Protein AF-A0A6B3IL13-F1 (afdb_monomer)

Structure (mmCIF, N/CA/C/O backbone):
data_AF-A0A6B3IL13-F1
#
_entry.id   AF-A0A6B3IL13-F1
#
loop_
_atom_site.group_PDB
_atom_site.id
_atom_site.type_symbol
_atom_site.label_atom_id
_atom_site.label_alt_id
_atom_site.label_comp_id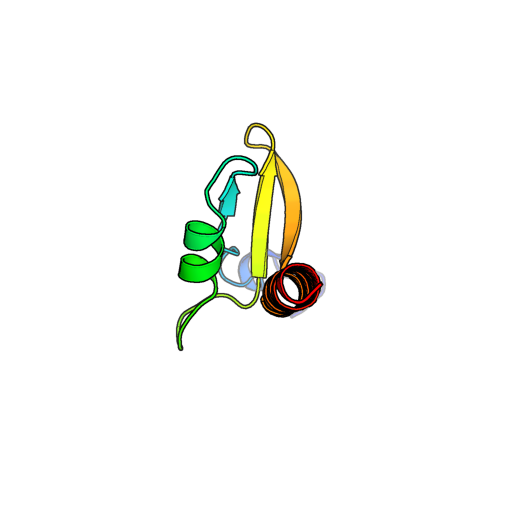
_atom_site.label_asym_id
_atom_site.label_entity_id
_atom_site.label_seq_id
_atom_site.pdbx_PDB_ins_code
_atom_site.Cartn_x
_atom_site.Cartn_y
_atom_site.Cartn_z
_atom_site.occupancy
_atom_site.B_iso_or_equiv
_atom_site.auth_seq_id
_atom_site.auth_comp_id
_atom_site.auth_asym_id
_atom_site.auth_atom_id
_atom_site.pdbx_PDB_model_num
ATOM 1 N N . ALA A 1 1 ? -12.353 -8.907 21.809 1.00 77.12 1 ALA A N 1
ATOM 2 C CA . ALA A 1 1 ? -13.395 -8.253 21.005 1.00 77.12 1 ALA A CA 1
ATOM 3 C C . ALA A 1 1 ? -14.647 -9.111 21.068 1.00 77.12 1 ALA A C 1
ATOM 5 O O . ALA A 1 1 ? -14.540 -10.331 20.958 1.00 77.12 1 ALA A O 1
ATOM 6 N N . SER A 1 2 ? -15.789 -8.480 21.286 1.00 88.81 2 SER A N 1
ATOM 7 C CA . SER A 1 2 ? -17.132 -9.053 21.227 1.00 88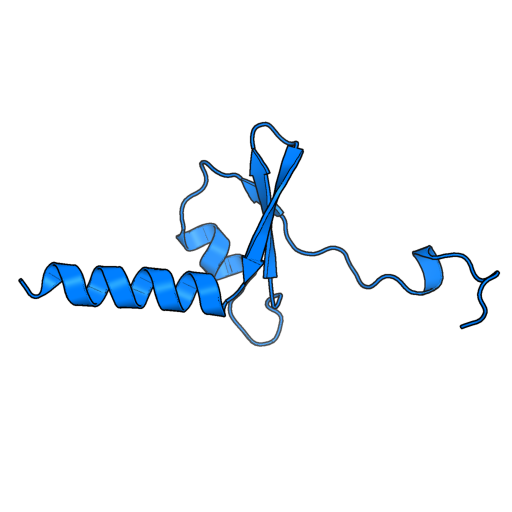.81 2 SER A CA 1
ATOM 8 C C . SER A 1 2 ? -17.809 -8.625 19.921 1.00 88.81 2 SER A C 1
ATOM 10 O O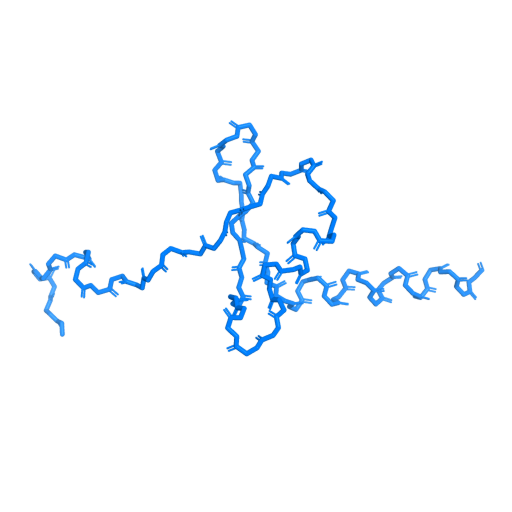 . SER A 1 2 ? -17.450 -7.601 19.350 1.00 88.81 2 SER A O 1
ATOM 12 N N . LEU A 1 3 ? -18.821 -9.364 19.454 1.00 88.88 3 LEU A N 1
ATOM 13 C CA . LEU A 1 3 ? -19.555 -9.042 18.211 1.00 88.88 3 LEU A CA 1
ATOM 14 C C . LEU A 1 3 ? -20.246 -7.665 18.224 1.00 88.88 3 LEU A C 1
ATOM 16 O O . LEU A 1 3 ? -20.583 -7.136 17.172 1.00 88.88 3 LEU A O 1
ATOM 20 N N . SER A 1 4 ? -20.475 -7.102 19.409 1.00 94.19 4 SER A N 1
ATOM 21 C CA . SER A 1 4 ? -21.073 -5.782 19.617 1.00 94.19 4 SER A CA 1
ATOM 22 C C . SER A 1 4 ? -20.056 -4.638 19.680 1.00 94.19 4 SER A C 1
ATOM 24 O O . SER A 1 4 ? -20.461 -3.482 19.802 1.00 94.19 4 SER A O 1
ATOM 26 N N . ASP A 1 5 ? -18.753 -4.929 19.668 1.00 95.12 5 ASP A N 1
ATOM 27 C CA . ASP A 1 5 ? -17.732 -3.887 19.755 1.00 95.12 5 ASP A CA 1
ATOM 28 C C . ASP A 1 5 ? -17.661 -3.103 18.429 1.00 95.12 5 ASP A C 1
ATOM 30 O O . ASP A 1 5 ? -17.676 -3.711 17.356 1.00 95.12 5 ASP A O 1
ATOM 34 N N . PRO A 1 6 ? -17.559 -1.758 18.459 1.00 94.06 6 PRO A N 1
ATOM 35 C CA . PRO A 1 6 ? -17.392 -0.971 17.241 1.00 94.06 6 PRO A CA 1
ATOM 36 C C . PRO A 1 6 ? -16.138 -1.379 16.457 1.00 94.06 6 PRO A C 1
ATOM 38 O O . PRO A 1 6 ? -15.041 -1.411 17.017 1.00 94.06 6 PRO A O 1
ATOM 41 N N . LEU A 1 7 ? -16.295 -1.624 15.150 1.00 91.25 7 LEU A N 1
ATOM 42 C CA . LEU A 1 7 ? -15.221 -2.078 14.254 1.00 91.25 7 LEU A CA 1
ATOM 43 C C . LEU A 1 7 ? -13.993 -1.157 14.279 1.00 91.25 7 LEU A C 1
ATOM 45 O O . LEU A 1 7 ? -12.862 -1.632 14.294 1.00 91.25 7 LEU A O 1
ATOM 49 N N . GLU A 1 8 ? -14.213 0.154 14.342 1.00 90.94 8 GLU A N 1
ATOM 50 C CA . GLU A 1 8 ? -13.164 1.184 14.354 1.00 90.94 8 GLU A CA 1
ATOM 51 C C . GLU A 1 8 ? -12.150 1.001 15.492 1.00 90.94 8 GLU A C 1
ATOM 53 O O . GLU A 1 8 ? -10.988 1.365 15.346 1.00 90.94 8 GLU A O 1
ATOM 58 N N . LYS A 1 9 ? -12.552 0.379 16.611 1.00 93.06 9 LYS A N 1
ATOM 59 C CA . LYS A 1 9 ? -11.653 0.079 17.740 1.00 93.06 9 LYS A CA 1
ATOM 60 C C . LYS A 1 9 ? -10.678 -1.063 17.451 1.00 93.06 9 LYS A C 1
ATOM 62 O O . LYS A 1 9 ? -9.773 -1.314 18.244 1.00 93.06 9 LYS A O 1
ATOM 67 N N . HIS A 1 10 ? -10.906 -1.789 16.364 1.00 92.12 10 HIS A N 1
ATOM 68 C CA . HIS A 1 10 ? -10.185 -3.004 16.006 1.00 92.12 10 HIS A CA 1
ATOM 69 C C . HIS A 1 10 ? -9.522 -2.920 14.632 1.00 92.12 10 HIS A C 1
ATOM 71 O O . HIS A 1 10 ? -8.729 -3.797 14.294 1.00 92.12 10 HIS A O 1
ATOM 77 N N . MET A 1 11 ? -9.816 -1.883 13.846 1.00 91.62 11 MET A N 1
ATOM 78 C CA . MET A 1 11 ? -9.119 -1.640 12.590 1.00 91.62 11 MET A CA 1
ATOM 79 C C . MET A 1 11 ? -7.700 -1.145 12.861 1.00 91.62 11 MET A C 1
ATOM 81 O O . MET A 1 11 ? -7.464 -0.308 13.733 1.00 91.62 11 MET A O 1
ATOM 85 N N . SER A 1 12 ? -6.749 -1.657 12.085 1.00 90.06 12 SER A N 1
ATOM 86 C CA . SER A 1 12 ? -5.426 -1.053 11.999 1.00 90.06 12 SER A CA 1
ATOM 87 C C . SER A 1 12 ? -5.513 0.331 11.353 1.00 90.06 12 SER A C 1
ATOM 89 O O . SER A 1 12 ? -6.538 0.715 10.782 1.00 90.06 12 SER A O 1
ATOM 91 N N . ALA A 1 13 ? -4.391 1.054 11.366 1.00 90.62 13 ALA A N 1
ATOM 92 C CA . ALA A 1 13 ? -4.220 2.182 10.462 1.00 90.62 13 ALA A CA 1
ATOM 93 C C . ALA A 1 13 ? -4.530 1.754 9.008 1.00 90.62 13 ALA A C 1
ATOM 95 O O . ALA A 1 13 ? -4.286 0.593 8.645 1.00 90.62 13 ALA A O 1
ATOM 96 N N . PRO A 1 14 ? -5.087 2.659 8.187 1.00 91.50 14 PRO A N 1
ATOM 97 C CA . PRO A 1 14 ? -5.369 2.365 6.792 1.00 91.50 14 PRO A CA 1
ATOM 98 C C . PRO A 1 14 ? -4.077 2.046 6.042 1.00 91.50 14 PRO A C 1
ATOM 100 O O . PRO A 1 14 ? -3.019 2.612 6.322 1.00 91.50 14 PRO A O 1
ATOM 103 N N . LEU A 1 15 ? -4.185 1.158 5.057 1.00 94.62 15 LEU A N 1
ATOM 104 C CA . LEU A 1 15 ? -3.093 0.917 4.124 1.00 94.62 15 LEU A CA 1
ATOM 105 C 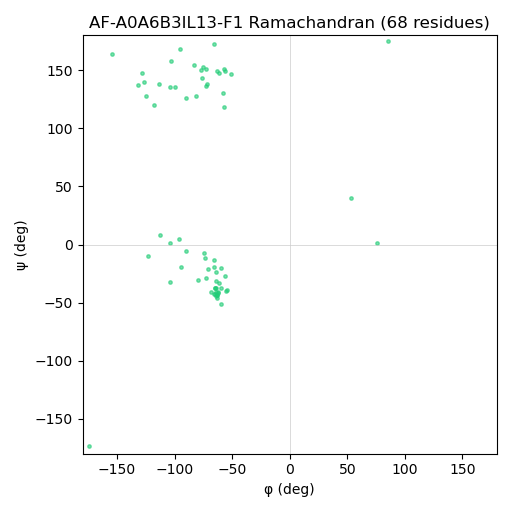C . LEU A 1 15 ? -2.800 2.190 3.311 1.00 94.62 15 LEU A C 1
ATOM 107 O O . LEU A 1 15 ? -3.729 2.961 3.030 1.00 94.62 15 LEU A O 1
ATOM 111 N N . PRO A 1 16 ? -1.539 2.403 2.895 1.00 95.00 16 PRO A N 1
ATOM 112 C CA . PRO A 1 16 ? -1.206 3.462 1.954 1.00 95.00 16 PRO A CA 1
ATOM 113 C C . PRO A 1 16 ? -2.000 3.297 0.655 1.00 95.00 16 PRO A C 1
ATOM 115 O O .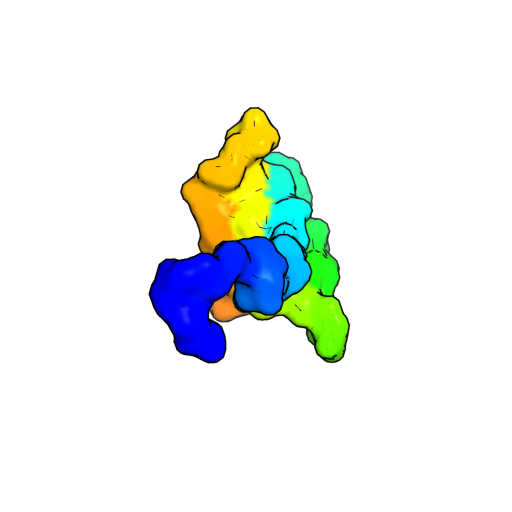 PRO A 1 16 ? -2.376 2.187 0.265 1.00 95.00 16 PRO A O 1
ATOM 118 N N . GLN A 1 17 ? -2.263 4.418 -0.006 1.00 95.31 17 GLN A N 1
ATOM 119 C CA . GLN A 1 17 ? -3.020 4.475 -1.252 1.00 95.31 17 GLN A CA 1
ATOM 120 C C . GLN A 1 17 ? -2.093 4.928 -2.373 1.00 95.31 17 GLN A C 1
ATOM 122 O O . GLN A 1 17 ? -1.300 5.843 -2.167 1.00 95.31 17 GLN A O 1
ATOM 12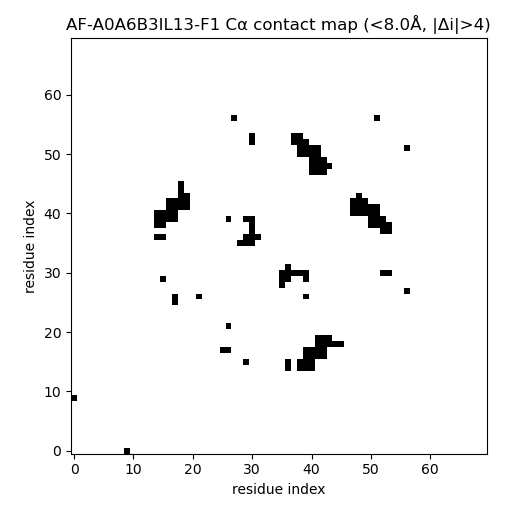7 N N . VAL A 1 18 ? -2.209 4.287 -3.533 1.00 94.75 18 VAL A N 1
ATOM 128 C CA . VAL A 1 18 ? -1.424 4.589 -4.736 1.00 94.75 18 VAL A CA 1
ATOM 129 C C . VAL A 1 18 ? -2.378 4.686 -5.923 1.00 94.75 18 VAL A C 1
ATOM 131 O O . VAL A 1 18 ? -3.311 3.885 -6.061 1.00 94.75 18 VAL A O 1
ATOM 134 N N . GLY A 1 19 ? -2.179 5.682 -6.777 1.00 95.56 19 GLY A N 1
ATOM 135 C CA . GLY A 1 19 ? -2.952 5.874 -7.999 1.00 95.56 19 GLY A CA 1
ATOM 136 C C . GLY A 1 19 ? -2.540 4.898 -9.103 1.00 95.56 19 GLY A C 1
ATOM 137 O O . GLY A 1 19 ? -1.366 4.615 -9.299 1.00 95.56 19 GLY A O 1
ATOM 138 N N . SER A 1 20 ? -3.490 4.417 -9.906 1.00 93.25 20 SER A N 1
ATOM 139 C CA . SER A 1 20 ? -3.202 3.485 -11.010 1.00 93.25 20 SER A CA 1
ATOM 140 C C . SER A 1 20 ? -2.350 4.070 -12.143 1.00 93.25 20 SER A C 1
ATOM 142 O O . SER A 1 20 ? -1.930 3.328 -13.024 1.00 93.25 20 SER A O 1
ATOM 144 N N . GLY A 1 21 ? -2.176 5.393 -12.176 1.00 93.25 21 GLY A N 1
ATOM 145 C CA . GLY A 1 21 ? -1.309 6.092 -13.127 1.00 93.25 21 GLY A CA 1
ATOM 146 C C . GLY A 1 21 ? 0.014 6.562 -12.522 1.00 93.25 21 GLY A C 1
ATOM 147 O O . GLY A 1 21 ? 0.781 7.217 -13.223 1.00 93.25 21 GLY A O 1
ATOM 148 N N . GLU A 1 22 ? 0.261 6.283 -11.241 1.00 93.06 22 GLU A N 1
ATOM 149 C CA . GLU A 1 22 ? 1.511 6.648 -1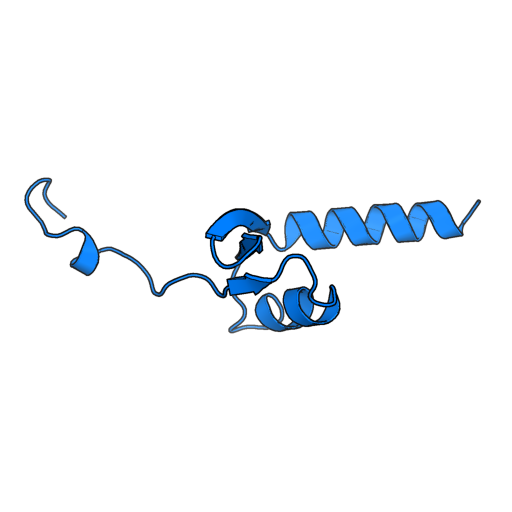0.575 1.00 93.06 22 GLU A CA 1
ATOM 150 C C . GLU A 1 22 ? 2.643 5.681 -10.966 1.00 93.06 22 GLU A C 1
ATOM 152 O O . GLU A 1 22 ? 2.383 4.510 -11.275 1.00 93.06 22 GLU A O 1
ATOM 157 N N . PRO A 1 23 ? 3.900 6.159 -10.987 1.00 94.06 23 PRO A N 1
ATOM 158 C CA . PRO A 1 23 ? 5.064 5.318 -11.222 1.00 94.06 23 PRO A CA 1
ATOM 159 C C . PRO A 1 23 ? 5.161 4.154 -10.225 1.00 94.06 23 PRO A C 1
ATOM 161 O O . PRO A 1 23 ? 4.783 4.262 -9.057 1.00 94.06 23 PRO A O 1
ATOM 164 N N . VAL A 1 24 ? 5.736 3.031 -10.667 1.00 91.94 24 VAL A N 1
ATOM 165 C CA . VAL A 1 24 ? 5.927 1.844 -9.810 1.00 91.94 24 VAL A CA 1
ATOM 166 C C . VAL A 1 24 ? 6.872 2.131 -8.636 1.00 91.94 24 VAL A C 1
ATOM 168 O O . VAL A 1 24 ? 6.797 1.487 -7.591 1.00 91.94 24 VAL A O 1
ATOM 171 N N . GLU A 1 25 ? 7.738 3.129 -8.781 1.00 92.44 25 GLU A N 1
ATOM 172 C CA . GLU A 1 25 ? 8.634 3.647 -7.755 1.00 92.44 25 GLU A CA 1
ATOM 173 C C . GLU A 1 25 ? 7.883 4.179 -6.532 1.00 92.44 25 GLU A C 1
ATOM 175 O O . GLU A 1 25 ? 8.326 3.939 -5.407 1.00 92.44 25 GLU A O 1
ATOM 180 N N . ASP A 1 26 ? 6.725 4.815 -6.726 1.00 93.06 26 ASP A N 1
ATOM 181 C CA . ASP A 1 26 ? 5.905 5.338 -5.628 1.00 93.06 26 ASP A CA 1
ATOM 182 C C . ASP A 1 26 ? 5.311 4.186 -4.806 1.00 93.06 26 ASP A C 1
ATOM 184 O O . ASP A 1 26 ? 5.350 4.188 -3.571 1.00 93.06 26 ASP A O 1
ATOM 188 N N . LEU A 1 27 ? 4.865 3.128 -5.492 1.00 93.50 27 LEU A N 1
ATOM 189 C CA . LEU A 1 27 ? 4.432 1.890 -4.850 1.00 93.50 27 LEU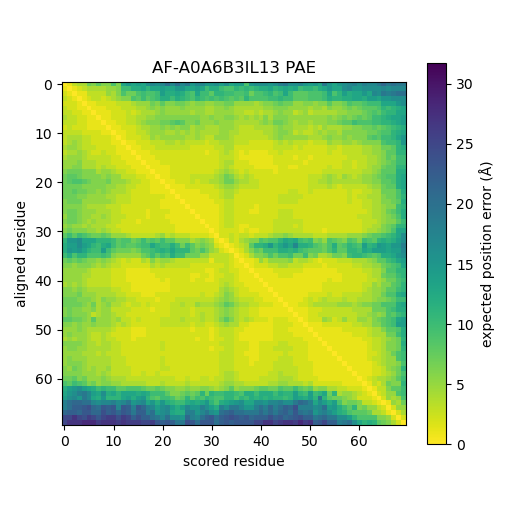 A CA 1
ATOM 190 C C . LEU A 1 27 ? 5.587 1.213 -4.096 1.00 93.50 27 LEU A C 1
ATOM 192 O O . LEU A 1 27 ? 5.413 0.780 -2.957 1.00 93.50 27 LEU A O 1
ATOM 196 N N . MET A 1 28 ? 6.782 1.142 -4.690 1.00 93.38 28 MET A N 1
ATOM 197 C CA . MET A 1 28 ? 7.959 0.583 -4.018 1.00 93.38 28 MET A CA 1
ATOM 198 C C . MET A 1 28 ? 8.332 1.385 -2.771 1.00 93.38 28 MET A C 1
ATOM 200 O O . MET A 1 28 ? 8.634 0.783 -1.740 1.00 93.38 28 MET A O 1
ATOM 204 N N . ALA A 1 29 ? 8.280 2.716 -2.824 1.00 92.38 29 ALA A N 1
ATOM 205 C CA . ALA A 1 29 ? 8.569 3.576 -1.683 1.00 92.38 29 ALA A CA 1
ATOM 206 C C . ALA A 1 29 ? 7.573 3.356 -0.533 1.00 92.38 29 ALA A C 1
ATOM 208 O O . ALA A 1 29 ? 7.993 3.224 0.616 1.00 92.38 29 ALA A O 1
ATOM 209 N N . ALA A 1 30 ? 6.276 3.236 -0.836 1.00 92.69 30 ALA A N 1
ATOM 210 C CA . ALA A 1 30 ? 5.230 2.986 0.160 1.00 92.69 30 ALA A CA 1
ATOM 211 C C . ALA A 1 30 ? 5.371 1.623 0.866 1.00 92.69 30 ALA A C 1
ATOM 213 O O . ALA A 1 30 ? 5.004 1.473 2.036 1.00 92.69 30 ALA A O 1
ATOM 214 N N . LEU A 1 31 ? 5.899 0.622 0.157 1.00 94.12 31 LEU A N 1
ATOM 215 C CA . LEU A 1 31 ? 6.022 -0.742 0.666 1.00 94.12 31 LEU A CA 1
ATOM 216 C C . LEU A 1 31 ? 7.393 -1.037 1.300 1.00 94.12 31 LEU A C 1
ATOM 218 O O . LEU A 1 31 ? 7.515 -1.993 2.064 1.00 94.12 31 LEU A O 1
ATOM 222 N N . SER A 1 32 ? 8.439 -0.263 1.016 1.00 90.06 32 SER A N 1
ATOM 223 C CA . SER A 1 32 ? 9.815 -0.591 1.421 1.00 90.06 32 SER A CA 1
ATOM 224 C C . SER A 1 32 ? 10.169 -0.192 2.862 1.00 90.06 32 SER A C 1
ATOM 226 O O . SER A 1 32 ? 9.645 0.767 3.420 1.00 90.06 32 SER A O 1
ATOM 228 N N . GLY A 1 33 ? 11.144 -0.897 3.450 1.00 81.44 33 GLY A N 1
ATOM 229 C CA . GLY A 1 33 ? 11.754 -0.555 4.743 1.00 81.44 33 GLY A CA 1
ATOM 230 C C . GLY A 1 33 ? 11.017 -1.085 5.981 1.00 81.44 33 GLY A C 1
ATOM 231 O O . GLY A 1 33 ? 9.948 -1.678 5.890 1.00 81.44 33 GLY A O 1
ATOM 232 N N . ALA A 1 34 ? 11.609 -0.865 7.163 1.00 66.06 34 ALA A N 1
ATOM 233 C CA . ALA A 1 34 ? 11.108 -1.387 8.445 1.00 66.06 34 ALA A CA 1
ATOM 234 C C . ALA A 1 34 ? 9.750 -0.801 8.883 1.00 66.06 34 ALA A C 1
ATOM 236 O O . ALA A 1 34 ? 9.068 -1.401 9.705 1.00 66.06 34 ALA A O 1
ATOM 237 N N . ASN A 1 35 ? 9.365 0.347 8.316 1.00 77.44 35 ASN A N 1
ATOM 238 C CA . ASN A 1 35 ? 8.086 1.019 8.565 1.00 77.44 35 ASN A CA 1
ATOM 239 C C . ASN A 1 35 ? 7.166 1.010 7.329 1.00 77.44 35 ASN A C 1
ATOM 241 O O . ASN A 1 35 ? 6.152 1.705 7.323 1.00 77.44 35 ASN A O 1
ATOM 245 N N . GLY A 1 36 ? 7.535 0.285 6.267 1.00 81.94 36 GLY A N 1
ATOM 246 C CA . GLY A 1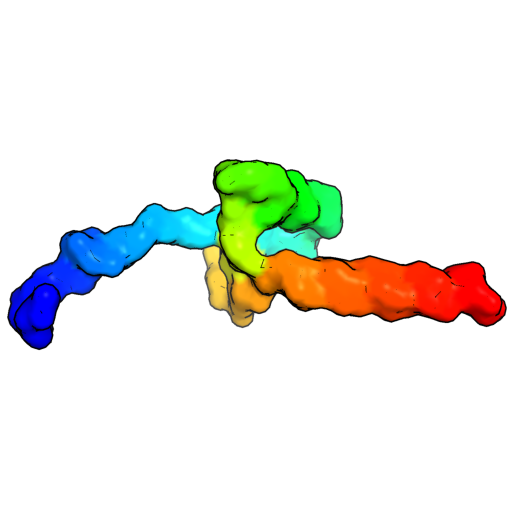 36 ? 6.711 0.164 5.068 1.00 81.94 36 GLY A CA 1
ATOM 247 C C . GLY A 1 36 ? 5.494 -0.724 5.321 1.00 81.94 36 GLY A C 1
ATOM 248 O O . GLY A 1 36 ? 5.552 -1.661 6.122 1.00 81.94 36 GLY A O 1
ATOM 249 N N . ALA A 1 37 ? 4.397 -0.472 4.611 1.00 91.31 37 ALA A N 1
ATOM 250 C CA . ALA A 1 37 ? 3.213 -1.323 4.701 1.00 91.31 37 ALA A CA 1
ATOM 251 C C . ALA A 1 37 ? 3.408 -2.643 3.938 1.00 91.31 37 ALA A C 1
ATOM 253 O O . ALA A 1 37 ? 4.138 -2.704 2.950 1.00 91.31 37 ALA A O 1
ATOM 254 N N . ASP A 1 38 ? 2.718 -3.702 4.364 1.00 93.12 38 ASP A N 1
ATOM 255 C CA . ASP A 1 38 ? 2.749 -4.996 3.666 1.00 93.12 38 ASP A CA 1
ATOM 256 C C . ASP A 1 38 ? 2.005 -4.965 2.319 1.00 93.12 38 ASP A C 1
ATOM 258 O O . ASP A 1 38 ? 2.267 -5.790 1.438 1.00 93.12 38 ASP A O 1
ATOM 262 N N . ALA A 1 39 ? 1.095 -4.001 2.159 1.00 95.81 39 ALA A N 1
ATOM 263 C CA . ALA A 1 39 ? 0.284 -3.808 0.969 1.00 95.81 39 ALA A CA 1
ATOM 264 C C . ALA A 1 39 ? -0.173 -2.349 0.813 1.00 95.81 39 ALA A C 1
ATOM 266 O O . ALA A 1 39 ? -0.162 -1.575 1.771 1.00 95.81 39 ALA A O 1
ATOM 267 N N . ALA A 1 40 ? -0.621 -2.002 -0.392 1.00 96.44 40 ALA A N 1
ATOM 268 C CA . ALA A 1 40 ? -1.222 -0.717 -0.726 1.00 96.44 40 ALA A CA 1
ATOM 269 C C . ALA A 1 40 ? -2.568 -0.909 -1.440 1.00 96.44 40 ALA A C 1
ATOM 271 O O . ALA A 1 40 ? -2.758 -1.870 -2.191 1.00 96.44 40 ALA A O 1
ATOM 272 N N . ILE A 1 41 ? -3.503 0.018 -1.222 1.00 97.19 41 ILE A N 1
ATOM 273 C CA . ILE A 1 41 ? -4.750 0.105 -1.990 1.00 97.19 41 ILE A CA 1
ATOM 274 C C . ILE A 1 41 ? -4.465 0.828 -3.304 1.00 97.19 41 ILE A C 1
ATOM 276 O O . ILE A 1 41 ? -3.965 1.951 -3.301 1.00 97.19 41 ILE A O 1
ATOM 280 N N . VAL A 1 42 ? -4.849 0.217 -4.421 1.00 96.81 42 VAL A N 1
ATOM 281 C CA . VAL A 1 42 ? -4.775 0.851 -5.740 1.00 96.81 42 VAL A CA 1
ATOM 282 C C . VAL A 1 42 ? -6.076 1.580 -6.025 1.00 96.81 42 VAL A C 1
ATOM 284 O O . VAL A 1 42 ? -7.161 0.986 -5.982 1.00 96.81 42 VAL A O 1
ATOM 287 N N . LEU A 1 43 ? -5.962 2.860 -6.356 1.00 97.44 43 LEU A N 1
ATOM 288 C CA . LEU A 1 43 ? -7.076 3.704 -6.755 1.00 97.44 43 LEU A CA 1
ATOM 289 C C . LEU A 1 43 ? -7.131 3.846 -8.275 1.00 97.44 43 LEU A C 1
ATOM 291 O O . LEU A 1 43 ? -6.124 4.136 -8.914 1.00 97.44 43 LEU A O 1
ATOM 295 N N . VAL A 1 44 ? -8.326 3.729 -8.846 1.00 96.94 44 VAL A N 1
ATOM 296 C CA . VAL A 1 44 ? -8.621 4.120 -10.231 1.00 96.94 44 VAL A CA 1
ATOM 297 C C . VAL A 1 44 ? -9.667 5.221 -10.164 1.00 96.94 44 VAL A C 1
ATOM 299 O O . VAL A 1 44 ? -10.733 5.015 -9.586 1.00 96.94 44 VAL A O 1
ATOM 302 N N . GLU A 1 45 ? -9.344 6.405 -10.690 1.00 94.50 45 GLU A N 1
ATOM 303 C CA . GLU A 1 45 ? -10.222 7.589 -10.617 1.00 94.50 45 GLU A CA 1
ATOM 304 C C . GLU A 1 45 ? -10.671 7.905 -9.172 1.00 94.50 45 GLU A C 1
ATOM 306 O O . GLU A 1 45 ? -11.832 8.214 -8.901 1.00 94.50 45 GLU A O 1
ATOM 311 N N . GLY A 1 46 ? -9.752 7.754 -8.211 1.00 93.81 46 GLY A N 1
ATOM 312 C CA . GLY A 1 46 ? -10.004 7.986 -6.784 1.00 93.81 46 GLY A CA 1
ATOM 313 C C . GLY A 1 46 ? -10.803 6.887 -6.075 1.00 93.81 46 GLY A C 1
ATOM 314 O O . GLY A 1 46 ? -11.061 7.001 -4.879 1.00 93.81 46 GLY A O 1
ATOM 315 N N . LYS A 1 47 ? -11.191 5.810 -6.771 1.00 96.56 47 LYS A N 1
ATOM 316 C CA . LYS A 1 47 ? -11.952 4.696 -6.190 1.00 96.56 47 LYS A CA 1
ATOM 317 C C . LYS A 1 47 ? -11.060 3.476 -5.953 1.00 96.56 47 LYS A C 1
ATOM 319 O O . LYS A 1 47 ? -10.328 3.095 -6.868 1.00 96.56 47 LYS A O 1
ATOM 324 N N . PRO A 1 48 ? -11.154 2.807 -4.787 1.00 96.56 48 PRO A N 1
ATOM 325 C CA . PRO A 1 48 ? -10.444 1.556 -4.538 1.00 96.56 48 PRO A CA 1
ATOM 326 C C . PRO A 1 48 ? -10.802 0.496 -5.578 1.00 96.56 48 PRO A C 1
ATOM 328 O O . PRO A 1 48 ? -11.959 0.090 -5.697 1.00 96.56 48 PRO A O 1
ATOM 331 N N . LYS A 1 49 ? -9.803 0.051 -6.341 1.00 96.94 49 LYS A N 1
ATOM 332 C CA . LYS A 1 49 ? -9.956 -0.988 -7.364 1.00 96.94 49 LYS A CA 1
ATOM 333 C C . LYS A 1 49 ? -9.398 -2.333 -6.915 1.00 96.94 49 LYS A C 1
ATOM 335 O O . LYS A 1 49 ? -9.928 -3.365 -7.322 1.00 96.94 49 LYS A O 1
ATOM 340 N N . GLY A 1 50 ? -8.350 -2.324 -6.097 1.00 95.81 50 GLY A N 1
ATOM 341 C CA . GLY A 1 50 ? -7.682 -3.538 -5.644 1.00 95.81 50 GLY A CA 1
ATOM 342 C C . GLY A 1 50 ? -6.596 -3.266 -4.612 1.00 95.81 50 GLY A C 1
ATOM 343 O O . GLY A 1 50 ? -6.434 -2.140 -4.142 1.00 95.81 50 GLY A O 1
ATOM 344 N N . VAL A 1 51 ? -5.866 -4.321 -4.273 1.00 97.00 51 VAL A N 1
ATOM 345 C CA . VAL A 1 51 ? -4.761 -4.303 -3.313 1.00 97.00 51 VAL A CA 1
ATOM 346 C C . VAL A 1 51 ? -3.541 -4.906 -3.989 1.00 97.00 51 VAL A C 1
ATOM 348 O O . VAL A 1 51 ? -3.680 -5.883 -4.723 1.00 97.00 51 VAL A O 1
ATOM 351 N N . VAL A 1 52 ? -2.369 -4.330 -3.744 1.00 96.50 52 VAL A N 1
ATOM 352 C CA . VAL A 1 52 ? -1.087 -4.861 -4.213 1.00 96.50 52 VAL A CA 1
ATOM 353 C C . VAL A 1 52 ? -0.169 -5.050 -3.015 1.00 96.50 52 VAL A C 1
ATOM 355 O O . VAL A 1 52 ? 0.009 -4.134 -2.211 1.00 96.50 52 VAL A O 1
ATOM 358 N N . SER A 1 53 ? 0.389 -6.249 -2.882 1.00 95.88 53 SER A N 1
ATOM 359 C CA . SER A 1 53 ? 1.347 -6.618 -1.841 1.00 95.88 53 SER A CA 1
ATOM 360 C C . SER A 1 53 ? 2.793 -6.477 -2.318 1.00 95.88 53 SER A C 1
ATOM 362 O O . SER A 1 53 ? 3.073 -6.381 -3.516 1.00 95.88 53 SER A O 1
ATOM 364 N N . ARG A 1 54 ? 3.751 -6.549 -1.386 1.00 94.56 54 ARG A N 1
ATOM 365 C CA . ARG A 1 54 ? 5.179 -6.659 -1.741 1.00 94.56 54 ARG A CA 1
ATOM 366 C C . ARG A 1 54 ? 5.467 -7.840 -2.658 1.00 94.56 54 ARG A C 1
ATOM 368 O O . ARG A 1 54 ? 6.291 -7.728 -3.560 1.00 94.56 54 ARG A O 1
ATOM 375 N N . GLN A 1 55 ? 4.819 -8.973 -2.415 1.00 94.75 55 GLN A N 1
ATOM 376 C CA . GLN A 1 55 ? 5.035 -10.193 -3.183 1.00 94.75 55 GLN A CA 1
ATOM 377 C C . GLN A 1 55 ? 4.593 -10.009 -4.636 1.00 94.75 55 GLN A C 1
ATOM 379 O O . GLN A 1 55 ? 5.293 -10.469 -5.535 1.00 94.75 55 GLN A O 1
ATOM 384 N N . ASP A 1 56 ? 3.504 -9.277 -4.867 1.00 94.94 56 ASP A N 1
ATOM 385 C CA . ASP A 1 56 ? 3.027 -8.958 -6.214 1.00 94.94 56 ASP A CA 1
ATOM 386 C C . ASP A 1 56 ? 4.039 -8.087 -6.973 1.00 94.94 56 ASP A C 1
ATOM 388 O O . ASP A 1 56 ? 4.374 -8.383 -8.121 1.00 94.94 56 ASP A O 1
ATOM 392 N N . VAL A 1 57 ? 4.591 -7.057 -6.317 1.00 93.19 57 VAL A N 1
ATOM 393 C CA . VAL A 1 57 ? 5.628 -6.189 -6.908 1.00 93.19 57 VAL A CA 1
ATOM 394 C C . VAL A 1 57 ? 6.898 -6.981 -7.216 1.00 93.19 57 VAL A C 1
ATOM 396 O O . VAL A 1 57 ? 7.443 -6.879 -8.313 1.00 93.19 57 VAL A O 1
ATOM 399 N N . LEU A 1 58 ? 7.361 -7.815 -6.282 1.00 92.81 58 LEU A N 1
ATOM 400 C CA . LEU A 1 58 ? 8.544 -8.652 -6.494 1.00 92.81 58 LEU A CA 1
ATOM 401 C C . LEU A 1 58 ? 8.339 -9.652 -7.639 1.00 92.81 58 LEU A C 1
ATOM 403 O O . LEU A 1 58 ? 9.244 -9.843 -8.451 1.00 92.81 58 LEU A O 1
ATOM 407 N N . ALA A 1 59 ? 7.157 -10.265 -7.738 1.00 94.50 59 ALA A N 1
ATOM 408 C CA . ALA A 1 59 ? 6.820 -11.171 -8.832 1.00 94.50 59 ALA A CA 1
ATOM 409 C C . ALA A 1 59 ? 6.795 -10.446 -10.188 1.00 94.50 59 ALA A C 1
ATOM 411 O O . ALA A 1 59 ? 7.308 -10.976 -11.176 1.00 94.50 59 ALA A O 1
ATOM 412 N N . PHE A 1 60 ? 6.249 -9.227 -10.231 1.00 92.62 60 PHE A N 1
ATOM 413 C CA . PHE A 1 60 ? 6.251 -8.377 -11.422 1.00 92.62 60 PHE A CA 1
ATOM 414 C C . PHE A 1 60 ? 7.679 -8.057 -11.889 1.00 92.62 60 PHE A C 1
ATOM 416 O O . PHE A 1 60 ? 8.029 -8.341 -13.035 1.00 92.62 60 PHE A O 1
ATOM 423 N N . LEU A 1 61 ? 8.540 -7.579 -10.987 1.00 90.88 61 LEU A N 1
ATOM 424 C CA . LEU A 1 61 ? 9.935 -7.253 -11.306 1.00 90.88 61 LEU A CA 1
ATOM 425 C C . LEU A 1 61 ? 10.747 -8.486 -11.730 1.00 90.88 61 LEU A C 1
ATOM 427 O O . LEU A 1 61 ? 11.578 -8.405 -12.635 1.00 90.88 61 LEU A O 1
ATOM 431 N N . ALA A 1 62 ? 10.503 -9.644 -11.110 1.00 93.25 62 ALA A N 1
ATOM 432 C CA . ALA A 1 62 ? 11.168 -10.891 -11.482 1.00 93.25 62 ALA A CA 1
ATOM 433 C C . ALA A 1 62 ? 10.800 -11.345 -12.906 1.00 93.25 62 ALA A C 1
ATOM 435 O O . ALA A 1 62 ? 11.661 -11.838 -13.640 1.00 93.25 62 ALA A O 1
ATOM 436 N N . LYS A 1 63 ? 9.539 -11.157 -13.318 1.00 90.00 63 LYS A N 1
ATOM 437 C CA . LYS A 1 63 ? 9.082 -11.438 -14.687 1.00 90.00 63 LYS A CA 1
ATOM 438 C C . LYS A 1 63 ? 9.740 -10.503 -15.706 1.00 90.00 63 LYS A C 1
ATOM 440 O O . LYS A 1 63 ? 10.183 -10.971 -16.759 1.00 90.00 63 LYS A O 1
ATOM 445 N N . ASP A 1 64 ? 9.843 -9.217 -15.390 1.00 82.12 64 ASP A N 1
ATOM 446 C CA . ASP A 1 64 ? 10.501 -8.238 -16.261 1.00 82.12 64 ASP A CA 1
ATOM 447 C C . ASP A 1 64 ? 12.001 -8.531 -16.411 1.00 82.12 64 ASP A C 1
ATOM 449 O O . ASP A 1 64 ? 12.518 -8.568 -17.530 1.00 82.12 64 ASP A O 1
ATOM 453 N N . ALA A 1 65 ? 12.690 -8.873 -15.318 1.00 75.44 65 ALA A N 1
ATOM 454 C CA . ALA A 1 65 ? 14.099 -9.271 -15.353 1.00 75.44 65 ALA A CA 1
ATOM 455 C C . ALA A 1 65 ? 14.353 -10.535 -16.201 1.00 75.44 65 ALA A C 1
ATOM 457 O O . ALA A 1 65 ? 15.400 -10.655 -16.839 1.00 75.44 65 ALA A O 1
ATOM 458 N N . GLY A 1 66 ? 13.402 -11.475 -16.232 1.00 67.50 66 GLY A N 1
ATOM 459 C CA . GLY A 1 66 ? 13.458 -12.650 -17.106 1.00 67.50 66 GLY A CA 1
ATOM 460 C C . GLY A 1 66 ? 13.212 -12.331 -18.585 1.00 67.50 66 GLY A C 1
ATOM 461 O O . GLY A 1 66 ? 13.757 -13.011 -19.450 1.00 67.50 66 GLY A O 1
ATOM 462 N N . SER A 1 67 ? 12.441 -11.281 -18.875 1.00 59.59 67 SER A N 1
ATOM 463 C CA . SER A 1 67 ? 12.079 -10.874 -20.241 1.00 59.59 67 SER A CA 1
ATOM 464 C C . SER A 1 67 ? 13.199 -10.096 -20.943 1.00 59.59 67 SER A C 1
ATOM 466 O O . SER A 1 67 ? 13.359 -10.220 -22.150 1.00 59.59 67 SER A O 1
ATOM 468 N N . ALA A 1 68 ? 14.026 -9.352 -20.199 1.00 59.66 68 ALA A N 1
ATOM 469 C CA . ALA A 1 68 ? 15.182 -8.620 -20.735 1.00 59.66 68 ALA A CA 1
ATOM 470 C C . ALA A 1 68 ? 16.388 -9.512 -21.110 1.00 59.66 68 ALA A C 1
ATOM 472 O O . ALA A 1 68 ? 17.377 -9.022 -21.653 1.00 59.66 68 ALA A O 1
ATOM 473 N N . LYS A 1 69 ? 16.340 -10.810 -20.785 1.00 55.66 69 LYS A N 1
ATOM 474 C CA . LYS A 1 69 ? 17.410 -11.784 -21.057 1.00 55.66 69 LYS A CA 1
ATOM 475 C C . LYS A 1 69 ? 17.216 -12.596 -22.347 1.00 55.66 69 LYS A C 1
ATOM 477 O O . LYS A 1 69 ? 18.014 -13.505 -22.581 1.00 55.66 69 LYS A O 1
ATOM 482 N N . VAL A 1 70 ? 16.184 -12.296 -23.141 1.00 49.31 70 VAL A N 1
ATOM 483 C CA . VAL A 1 70 ? 15.841 -12.989 -24.399 1.00 49.31 70 VAL A CA 1
ATOM 484 C C . VAL A 1 70 ? 16.094 -12.087 -25.597 1.00 49.31 70 VAL A C 1
ATOM 486 O O . VAL A 1 70 ? 15.678 -10.910 -25.537 1.00 49.31 70 VAL A O 1
#

Mean predicted aligned error: 5.42 Å

Solvent-accessible surface area (backbone atoms only — not comparable to full-atom values): 4385 Å² total; per-residue (Å²): 138,58,97,84,55,66,64,79,83,70,55,73,83,79,67,54,75,43,53,75,85,56,61,70,64,60,55,48,60,55,42,45,70,98,86,30,41,73,39,32,36,32,22,53,97,87,37,85,72,48,75,47,40,57,66,55,55,52,51,51,53,53,52,52,62,59,56,75,75,110

Nearest PDB structures (foldseek):
  2ja3-assembly3_F  TM=6.895E-01  e=5.943E-02  Homo sapiens
  8ta6-assembly1_A  TM=7.499E-01  e=4.088E-01  Homo sapiens
  8vjl-assembly1_A  TM=7.456E-01  e=4.691E-01  Bacillus subtilis subsp. subtilis str. 168
  7k2t-assembly1_A  TM=5.196E-01  e=2.135E+00  Aquifex aeolicus VF5
  9g2t-assembly1_B  TM=4.830E-01  e=2.450E+00  Mycolicibacterium thermoresistibile ATCC 19527

Secondary structure (DSSP, 8-state):
--TTS-GGGTPPSPPPEEETTS-HHHHHHHH-STT--SEEEEEETTEEEEEEEHHHHHHHHHHHHHHTT-

pLDDT: mean 89.54, std 10.39, range [49.31, 97.44]

Foldseek 3Di:
DDPPDDVVVVDDPDQAEDEPPDDVVVVCVQQDDPPHDQKYFYDYVNHGDDIDGPVNSVVVVVVVVVVVVD

Sequence (70 aa):
ASLSDPLEKHMSAPLPQVGSGEPVEDLMAALSGANGADAAIVLVEGKPKGVVSRQDVLAFLAKDAGSAKV

Radius of gyration: 15.74 Å; Cα contacts (8 Å, |Δi|>4): 67; chains: 1; bounding box: 38×21×46 Å